Protein AF-A0A436BIY0-F1 (afdb_monomer)

Sequence (171 aa):
IFYAPAASAVIYILMLVVLLIRPGGIFQGIDISHFALHYTPMTERARRVFLSRPTALIALAAALLLPWLVYPVLATDIILWGLFAVGFDLLFAIGGLLSFGQAAYWGMSAYVTGILMVKFGAPMFLSLLAGVALSTIVSLLFGFIVARKKGIYFSMITFAFASIVYFVVNQ

Secondary structure (DSSP, 8-state):
---HHHHHHHHHHHHHHHHHH-TT-S-TT--GGG------PPPHHHHHHHTSHHHHHHHHHHHHHHHHHS-HHHHHHHHHHHHHHHHHHHHHHHH----TTHHHHHHHHHHHHHHHHHHH---HHHHHHHHHHHHHHHHHHHHHHHTTS-THHHHHHHHHHHHHHHHHH--

Structure (mmCIF, N/CA/C/O backbone):
data_AF-A0A436BIY0-F1
#
_entry.id  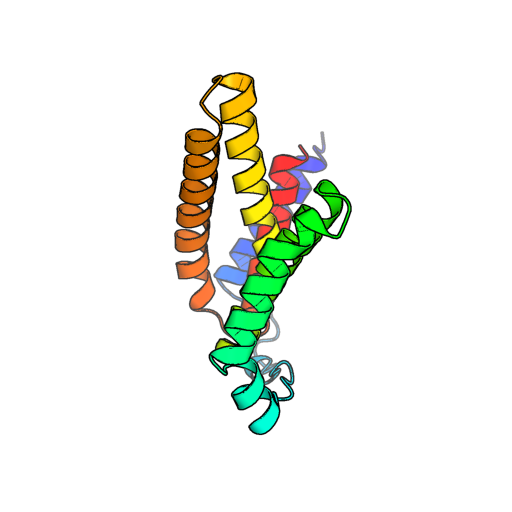 AF-A0A436BIY0-F1
#
loop_
_atom_site.group_PDB
_atom_site.id
_atom_site.type_symbol
_atom_site.label_atom_id
_atom_site.label_alt_id
_atom_site.label_comp_id
_atom_site.label_asym_id
_atom_site.label_entity_id
_atom_site.label_seq_id
_atom_site.pdbx_PDB_ins_code
_atom_site.Cartn_x
_atom_site.Cartn_y
_atom_site.Cartn_z
_atom_site.occupancy
_atom_site.B_iso_or_equiv
_atom_site.auth_seq_id
_atom_site.auth_comp_id
_atom_site.auth_asym_id
_atom_site.auth_atom_id
_atom_site.pdbx_PDB_model_num
ATOM 1 N N . ILE A 1 1 ? 27.604 -15.041 22.690 1.00 49.53 1 ILE A N 1
ATOM 2 C CA . ILE A 1 1 ? 26.359 -14.245 22.822 1.00 49.53 1 ILE A CA 1
ATOM 3 C C . ILE A 1 1 ? 25.965 -13.797 21.416 1.00 49.53 1 ILE A C 1
ATOM 5 O O . ILE A 1 1 ? 26.410 -12.756 20.961 1.00 49.53 1 ILE A O 1
ATOM 9 N N . PHE A 1 2 ? 25.252 -14.651 20.676 1.00 52.62 2 PHE A N 1
ATOM 10 C CA . PHE A 1 2 ? 24.734 -14.334 19.341 1.00 52.62 2 PHE A CA 1
ATOM 11 C C . PHE A 1 2 ? 23.248 -14.021 19.494 1.00 52.62 2 PHE A C 1
ATOM 13 O O . PHE A 1 2 ? 22.441 -14.923 19.705 1.00 52.62 2 PHE A O 1
ATOM 20 N N . TYR A 1 3 ? 22.885 -12.743 19.417 1.00 61.84 3 TYR A N 1
ATOM 21 C CA . TYR A 1 3 ? 21.491 -12.347 19.257 1.00 61.84 3 TYR A CA 1
ATOM 22 C C . TYR A 1 3 ? 21.104 -12.622 17.800 1.00 61.84 3 TYR A C 1
ATOM 24 O O . TYR A 1 3 ? 21.284 -11.770 16.931 1.00 61.84 3 TYR A O 1
ATOM 32 N N . ALA A 1 4 ? 20.613 -13.833 17.525 1.00 66.88 4 ALA A N 1
ATOM 33 C CA . ALA A 1 4 ? 20.139 -14.249 16.200 1.00 66.88 4 ALA A CA 1
ATOM 34 C C . ALA A 1 4 ? 19.168 -13.240 15.535 1.00 66.88 4 ALA A C 1
ATOM 36 O O . ALA A 1 4 ? 19.266 -13.035 14.320 1.00 66.88 4 ALA A O 1
ATOM 37 N N . PRO A 1 5 ? 18.310 -12.523 16.291 1.00 67.31 5 PRO A N 1
ATOM 38 C CA . PRO A 1 5 ? 17.508 -11.451 15.718 1.00 67.31 5 PRO A CA 1
ATOM 39 C C . PRO A 1 5 ? 18.361 -10.253 15.250 1.00 67.31 5 PRO A C 1
ATOM 41 O O . PRO A 1 5 ? 18.257 -9.819 14.109 1.00 67.31 5 PRO A O 1
ATOM 44 N N . ALA A 1 6 ? 19.296 -9.758 16.064 1.00 67.56 6 ALA A N 1
ATOM 45 C CA . ALA A 1 6 ? 20.123 -8.607 15.685 1.00 67.56 6 ALA A CA 1
ATOM 46 C C . ALA A 1 6 ? 20.953 -8.864 14.410 1.00 67.56 6 ALA A C 1
ATOM 48 O O . ALA A 1 6 ? 21.110 -7.971 13.581 1.00 67.56 6 ALA A O 1
ATOM 49 N N . ALA A 1 7 ? 21.432 -10.097 14.213 1.00 74.19 7 ALA A N 1
ATOM 50 C CA . ALA A 1 7 ? 22.180 -10.475 13.014 1.00 74.19 7 ALA A CA 1
ATOM 51 C C . ALA A 1 7 ? 21.330 -10.410 11.730 1.00 74.19 7 ALA A C 1
ATOM 53 O O . ALA A 1 7 ? 21.804 -9.929 10.702 1.00 74.19 7 ALA A O 1
ATOM 54 N N . SER A 1 8 ? 20.069 -10.849 11.782 1.00 73.69 8 SER A N 1
ATOM 55 C CA . SER A 1 8 ? 19.175 -10.832 10.614 1.00 73.69 8 SER A CA 1
ATOM 56 C C . SER A 1 8 ? 18.741 -9.414 10.232 1.00 73.69 8 SER A C 1
ATOM 58 O O . SER A 1 8 ? 18.749 -9.082 9.046 1.00 73.69 8 SER A O 1
ATOM 60 N N . ALA A 1 9 ? 18.491 -8.538 11.212 1.00 74.19 9 ALA A N 1
ATOM 61 C CA . ALA A 1 9 ? 18.250 -7.110 10.972 1.00 74.19 9 ALA A CA 1
ATOM 62 C C . ALA A 1 9 ? 19.410 -6.456 10.208 1.00 74.19 9 ALA A C 1
ATOM 64 O O . ALA A 1 9 ? 19.212 -5.773 9.202 1.00 74.19 9 ALA A O 1
ATOM 65 N N . VAL A 1 10 ? 20.637 -6.708 10.676 1.00 81.31 10 VAL A N 1
ATOM 66 C CA . VAL A 1 10 ? 21.860 -6.155 10.088 1.00 81.31 10 VAL A CA 1
ATOM 67 C C . VAL A 1 10 ? 22.038 -6.636 8.650 1.00 81.31 10 VAL A C 1
ATOM 69 O O . VAL A 1 10 ? 22.390 -5.828 7.796 1.00 81.31 10 VAL A O 1
ATOM 72 N N . ILE A 1 11 ? 21.735 -7.905 8.353 1.00 81.25 11 ILE A N 1
ATOM 73 C CA . ILE A 1 11 ? 21.801 -8.450 6.988 1.00 81.25 11 ILE A CA 1
ATOM 74 C C . ILE A 1 11 ? 20.825 -7.723 6.057 1.00 81.25 11 ILE A C 1
ATOM 76 O O . ILE A 1 11 ? 21.234 -7.293 4.980 1.00 81.25 11 ILE A O 1
ATOM 80 N N . TYR A 1 12 ? 19.563 -7.537 6.456 1.00 80.19 12 TYR A N 1
ATOM 81 C CA . TYR A 1 12 ? 18.580 -6.862 5.601 1.00 80.19 12 TYR A CA 1
ATOM 82 C C . TYR A 1 12 ? 18.881 -5.373 5.415 1.00 80.19 12 TYR A C 1
ATOM 84 O O . TYR A 1 12 ? 18.740 -4.857 4.305 1.00 80.19 12 TYR A O 1
ATOM 92 N N . ILE A 1 13 ? 19.347 -4.692 6.466 1.00 83.62 13 ILE A N 1
ATOM 93 C CA . ILE A 1 13 ? 19.772 -3.289 6.389 1.00 83.62 13 ILE A CA 1
ATOM 94 C C . ILE A 1 13 ? 20.994 -3.157 5.476 1.00 83.62 13 ILE A C 1
ATOM 96 O O . ILE A 1 13 ? 20.982 -2.322 4.572 1.00 83.62 13 ILE A O 1
ATOM 100 N N . LEU A 1 14 ? 22.018 -4.001 5.649 1.00 83.50 14 LEU A N 1
ATOM 101 C CA . LEU A 1 14 ? 23.186 -4.023 4.765 1.00 83.50 14 LEU A CA 1
ATOM 102 C C . LEU A 1 14 ? 22.781 -4.313 3.321 1.00 83.50 14 LEU A C 1
ATOM 104 O O . LEU A 1 14 ? 23.231 -3.613 2.421 1.00 83.50 14 LEU A O 1
ATOM 108 N N . MET A 1 15 ? 21.901 -5.288 3.093 1.00 81.75 15 MET A N 1
ATOM 109 C CA . MET A 1 15 ? 21.387 -5.616 1.764 1.00 81.75 15 MET A CA 1
ATOM 110 C C . MET A 1 15 ? 20.675 -4.418 1.128 1.00 81.75 15 MET A C 1
ATOM 112 O O . MET A 1 15 ? 20.961 -4.079 -0.019 1.00 81.75 15 MET A O 1
ATOM 116 N N . LEU A 1 16 ? 19.792 -3.742 1.869 1.00 82.50 16 LEU A N 1
ATOM 117 C CA . LEU A 1 16 ? 19.086 -2.562 1.374 1.00 82.50 16 LEU A CA 1
ATOM 118 C C . LEU A 1 16 ? 20.063 -1.428 1.046 1.00 82.50 16 LEU A C 1
ATOM 120 O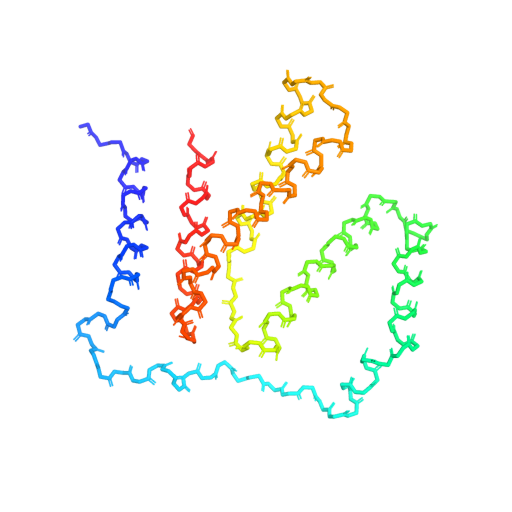 O . LEU A 1 16 ? 19.971 -0.853 -0.035 1.00 82.50 16 LEU A O 1
ATOM 124 N N . VAL A 1 17 ? 21.029 -1.149 1.924 1.00 83.69 17 VAL A N 1
ATOM 125 C CA . VAL A 1 17 ? 22.058 -0.118 1.713 1.00 83.69 17 VAL A CA 1
ATOM 126 C C . VAL A 1 17 ? 22.933 -0.446 0.499 1.00 83.69 17 VAL A C 1
ATOM 128 O O . VAL A 1 17 ? 23.155 0.421 -0.348 1.00 83.69 17 VAL A O 1
ATOM 131 N N . VAL A 1 18 ? 23.380 -1.696 0.361 1.00 80.25 18 VAL A N 1
ATOM 132 C CA . VAL A 1 18 ? 24.186 -2.158 -0.780 1.00 80.25 18 VAL A CA 1
ATOM 133 C C . VAL A 1 18 ? 23.410 -2.011 -2.088 1.00 80.25 18 VAL A C 1
ATOM 135 O O . VAL A 1 18 ? 23.948 -1.452 -3.045 1.00 80.25 18 VAL A O 1
ATOM 138 N N . LEU A 1 19 ? 22.136 -2.416 -2.126 1.00 75.94 19 LEU A N 1
ATOM 139 C CA . LEU A 1 19 ? 21.281 -2.246 -3.307 1.00 75.94 19 LEU A CA 1
ATOM 140 C C . LEU A 1 19 ? 21.033 -0.766 -3.646 1.00 75.94 19 LEU A C 1
ATOM 142 O O . LEU A 1 19 ? 20.905 -0.408 -4.820 1.00 75.94 19 LEU A O 1
ATOM 146 N N . LEU A 1 20 ? 21.002 0.111 -2.638 1.00 76.25 20 LEU A N 1
ATOM 147 C CA . LEU A 1 20 ? 20.803 1.548 -2.827 1.00 76.25 20 LEU A CA 1
ATOM 148 C C . LEU A 1 20 ? 22.051 2.222 -3.425 1.00 76.25 20 LEU A C 1
ATOM 150 O O . LEU A 1 20 ? 21.917 3.043 -4.344 1.00 76.25 20 LEU A O 1
ATOM 154 N N . ILE A 1 21 ? 23.242 1.827 -2.953 1.00 79.44 21 ILE A N 1
ATOM 155 C CA . ILE A 1 21 ? 24.547 2.392 -3.338 1.00 79.44 21 ILE A CA 1
ATOM 156 C C . ILE A 1 21 ? 25.078 1.793 -4.652 1.00 79.44 21 ILE A C 1
ATOM 158 O O . ILE A 1 21 ? 25.488 2.544 -5.538 1.00 79.44 21 ILE A O 1
ATOM 162 N N . ARG A 1 22 ? 25.076 0.461 -4.813 1.00 74.56 22 ARG A N 1
ATOM 163 C CA . ARG A 1 22 ? 25.610 -0.240 -5.998 1.00 74.56 22 ARG A CA 1
ATOM 164 C C . ARG A 1 22 ? 24.755 -1.463 -6.369 1.00 74.56 22 ARG A C 1
ATOM 166 O O . ARG A 1 22 ? 25.094 -2.584 -5.994 1.00 74.56 22 ARG A O 1
ATOM 173 N N . PRO A 1 23 ? 23.697 -1.276 -7.177 1.00 63.75 23 PRO A N 1
ATOM 174 C CA . PRO A 1 23 ? 22.788 -2.361 -7.546 1.00 63.75 23 PRO A CA 1
ATOM 175 C C . PRO A 1 23 ? 23.433 -3.474 -8.399 1.00 63.75 23 PRO A C 1
ATOM 177 O O . PRO A 1 23 ? 22.941 -4.593 -8.388 1.00 63.75 23 PRO A O 1
ATOM 180 N N . GLY A 1 24 ? 24.531 -3.200 -9.118 1.00 63.66 24 GLY A N 1
ATOM 181 C CA . GLY A 1 24 ? 25.092 -4.119 -10.123 1.00 63.66 24 GLY A CA 1
ATOM 182 C C . GLY A 1 24 ? 26.010 -5.248 -9.623 1.00 63.66 24 GLY A C 1
ATOM 183 O O . GLY A 1 24 ? 26.382 -6.106 -10.418 1.00 63.66 24 GLY A O 1
ATOM 184 N N . GLY A 1 25 ? 26.405 -5.276 -8.343 1.00 61.88 25 GLY A N 1
ATOM 185 C CA . GLY A 1 25 ? 27.357 -6.282 -7.834 1.00 61.88 25 GLY A CA 1
ATOM 186 C C . GLY A 1 25 ? 28.686 -6.357 -8.621 1.00 61.88 25 GLY A C 1
ATOM 187 O O . GLY A 1 25 ? 29.057 -5.426 -9.334 1.00 61.88 25 GLY A O 1
ATOM 188 N N . ILE A 1 26 ? 29.423 -7.469 -8.483 1.00 63.53 26 ILE A N 1
ATOM 189 C CA . ILE A 1 26 ? 30.679 -7.759 -9.222 1.00 63.53 26 ILE A CA 1
ATOM 190 C C . ILE A 1 26 ? 30.429 -7.976 -10.730 1.00 63.53 26 ILE A C 1
ATOM 192 O O . ILE A 1 26 ? 31.336 -7.831 -11.545 1.00 63.53 26 ILE A O 1
ATOM 196 N N . PHE A 1 27 ? 29.188 -8.268 -11.121 1.00 61.19 27 PHE A N 1
ATOM 197 C CA . PHE A 1 27 ? 28.798 -8.641 -12.481 1.00 61.19 27 PHE A CA 1
ATOM 198 C C . PHE A 1 27 ? 28.210 -7.454 -13.255 1.00 61.19 27 PHE A C 1
ATOM 200 O O . PHE A 1 27 ? 27.086 -7.510 -13.749 1.00 61.19 27 PHE A O 1
ATOM 207 N N . GLN A 1 28 ? 28.996 -6.383 -13.395 1.00 58.94 28 GLN A N 1
ATOM 208 C CA . GLN A 1 28 ? 28.620 -5.108 -14.037 1.00 58.94 28 GLN A CA 1
ATOM 209 C C . GLN A 1 28 ? 28.239 -5.194 -15.538 1.00 58.94 28 GLN A C 1
ATOM 211 O O . GLN A 1 28 ? 28.070 -4.159 -16.174 1.00 58.94 28 GLN A O 1
ATOM 216 N N . GLY A 1 29 ? 28.110 -6.394 -16.115 1.00 57.38 29 GLY A N 1
ATOM 217 C CA . GLY A 1 29 ? 27.896 -6.621 -17.550 1.00 57.38 29 GLY A CA 1
ATOM 218 C C . GLY A 1 29 ? 26.576 -7.295 -17.938 1.00 57.38 29 GLY A C 1
ATOM 219 O O . GLY A 1 29 ? 26.347 -7.498 -19.126 1.00 57.38 29 GLY A O 1
ATOM 220 N N . ILE A 1 30 ? 25.710 -7.663 -16.985 1.00 63.50 30 ILE A N 1
ATOM 221 C CA . ILE A 1 30 ? 24.385 -8.211 -17.315 1.00 63.50 30 ILE A CA 1
ATOM 222 C C . ILE A 1 30 ? 23.406 -7.047 -17.412 1.00 63.50 30 ILE A C 1
ATOM 224 O O . ILE A 1 30 ? 23.040 -6.440 -16.404 1.00 63.50 30 ILE A O 1
ATOM 228 N N . ASP A 1 31 ? 22.971 -6.740 -18.631 1.00 59.03 31 ASP A N 1
ATOM 229 C CA . ASP A 1 31 ? 22.001 -5.681 -18.889 1.00 59.03 31 ASP A CA 1
ATOM 230 C C . ASP A 1 31 ? 20.574 -6.144 -18.537 1.00 59.03 31 ASP A C 1
ATOM 232 O O . ASP A 1 31 ? 19.715 -6.396 -19.379 1.00 59.03 31 ASP A O 1
ATOM 236 N N . ILE A 1 32 ? 20.314 -6.293 -17.235 1.00 59.38 32 ILE A N 1
ATOM 237 C CA . ILE A 1 32 ? 18.996 -6.650 -16.678 1.00 59.38 32 ILE A CA 1
ATOM 238 C C . ILE A 1 32 ? 17.977 -5.507 -16.803 1.00 59.38 32 ILE A C 1
ATOM 240 O O . ILE A 1 32 ? 16.809 -5.678 -16.455 1.00 59.38 32 ILE A O 1
ATOM 244 N N . SER A 1 33 ? 18.391 -4.345 -17.324 1.00 56.91 33 SER A N 1
ATOM 245 C CA . SER A 1 33 ? 17.482 -3.246 -17.662 1.00 56.91 33 SER A CA 1
ATOM 246 C C . SER A 1 33 ? 16.506 -3.625 -18.788 1.00 56.91 33 SER A C 1
ATOM 248 O O . SER A 1 33 ? 15.393 -3.099 -18.831 1.00 56.91 33 SER A O 1
ATOM 250 N N . HIS A 1 34 ? 16.886 -4.601 -19.625 1.00 53.50 34 HIS A N 1
ATOM 251 C CA . HIS A 1 34 ? 16.068 -5.190 -20.689 1.00 53.50 34 HIS A CA 1
ATOM 252 C C . HIS A 1 34 ? 15.202 -6.374 -20.247 1.00 53.50 34 HIS A C 1
ATOM 254 O O . HIS A 1 34 ? 14.443 -6.900 -21.063 1.00 53.50 34 HIS A O 1
ATOM 260 N N . PHE A 1 35 ? 15.239 -6.770 -18.969 1.00 57.62 35 PHE A N 1
ATOM 261 C CA . PHE A 1 35 ? 14.251 -7.689 -18.400 1.00 57.62 35 PHE A CA 1
ATOM 262 C C . PHE A 1 35 ? 12.934 -6.924 -18.197 1.00 57.62 35 PHE A C 1
ATOM 264 O O . PHE A 1 35 ? 12.476 -6.674 -17.081 1.00 57.62 35 PHE A O 1
ATOM 271 N N . ALA A 1 36 ? 12.351 -6.470 -19.306 1.00 54.47 36 ALA A N 1
ATOM 272 C CA . ALA A 1 36 ? 10.993 -5.984 -19.334 1.00 54.47 36 ALA A CA 1
ATOM 273 C C . ALA A 1 36 ? 10.139 -7.155 -18.860 1.00 54.47 36 ALA A C 1
ATOM 275 O O . ALA A 1 36 ? 10.013 -8.154 -19.568 1.00 54.47 36 ALA A O 1
ATOM 276 N N . LEU A 1 37 ? 9.607 -7.060 -17.638 1.00 61.09 37 LEU A N 1
ATOM 277 C CA . LEU A 1 37 ? 8.506 -7.910 -17.212 1.00 61.09 37 LEU A CA 1
ATOM 278 C C . LEU A 1 37 ? 7.489 -7.812 -18.338 1.00 61.09 37 LEU A C 1
ATOM 280 O O . LEU A 1 37 ? 6.990 -6.717 -18.597 1.00 61.09 37 LEU A O 1
ATOM 284 N N . HIS A 1 38 ? 7.338 -8.899 -19.098 1.00 58.66 38 HIS A N 1
ATOM 285 C CA . HIS A 1 38 ? 6.625 -8.885 -20.362 1.00 58.66 38 HIS A CA 1
ATOM 286 C C . HIS A 1 38 ? 5.155 -8.638 -20.049 1.00 58.66 38 HIS A C 1
ATOM 288 O O . HIS A 1 38 ? 4.374 -9.551 -19.807 1.00 58.66 38 HIS A O 1
ATOM 294 N N . TYR A 1 39 ? 4.810 -7.361 -19.959 1.00 60.94 39 TYR A N 1
ATOM 295 C CA . TYR A 1 39 ? 3.456 -6.894 -19.831 1.00 60.94 39 TYR A CA 1
ATOM 296 C C . TYR A 1 39 ? 2.822 -7.172 -21.180 1.00 60.94 39 TYR A C 1
ATOM 298 O O . TYR A 1 39 ? 3.137 -6.506 -22.165 1.00 60.94 39 TYR A O 1
ATOM 306 N N . THR A 1 40 ? 1.977 -8.195 -21.248 1.00 61.28 40 THR A N 1
ATOM 307 C CA . THR A 1 40 ? 1.054 -8.338 -22.366 1.00 61.28 40 THR A CA 1
ATOM 308 C C . THR A 1 40 ? 0.058 -7.195 -22.241 1.00 61.28 40 THR A C 1
ATOM 310 O O . THR A 1 40 ? -0.763 -7.222 -21.316 1.00 61.28 40 THR A O 1
ATOM 313 N N . PRO A 1 41 ? 0.133 -6.166 -23.102 1.00 60.97 41 PRO A N 1
ATOM 314 C CA . PRO A 1 41 ? -0.754 -5.037 -22.964 1.00 60.97 41 PRO A CA 1
ATOM 315 C C . PRO A 1 41 ? -2.191 -5.497 -23.113 1.00 60.97 41 PRO A C 1
ATOM 317 O O . PRO A 1 41 ? -2.512 -6.285 -24.007 1.00 60.97 41 PRO A O 1
ATOM 320 N N . MET A 1 42 ? -3.063 -4.993 -22.233 1.00 64.62 42 MET A N 1
ATOM 321 C CA . MET A 1 42 ? -4.497 -5.147 -22.433 1.00 64.62 42 MET A CA 1
ATOM 322 C C . MET A 1 42 ? -4.808 -4.678 -23.849 1.00 64.62 42 MET A C 1
ATOM 324 O O . MET A 1 42 ? -4.460 -3.556 -24.231 1.00 64.62 42 MET A O 1
ATOM 328 N N . THR A 1 43 ? -5.438 -5.549 -24.636 1.00 73.81 43 THR A N 1
ATOM 329 C CA . THR A 1 43 ? -5.826 -5.221 -26.006 1.00 73.81 43 THR A CA 1
ATOM 330 C C . THR A 1 43 ? -6.598 -3.908 -25.988 1.00 73.81 43 THR A C 1
ATOM 332 O O . THR A 1 43 ? -7.373 -3.637 -25.071 1.00 73.81 43 THR A O 1
ATOM 335 N N . GLU A 1 44 ? -6.413 -3.075 -27.005 1.00 71.56 44 GLU A N 1
ATOM 336 C CA . GLU A 1 44 ? -6.938 -1.704 -27.019 1.00 71.56 44 GLU A CA 1
ATOM 337 C C . GLU A 1 44 ? -8.471 -1.631 -26.824 1.00 71.56 44 GLU A C 1
ATOM 339 O O . GLU A 1 44 ? -9.009 -0.644 -26.317 1.00 71.56 44 GLU A O 1
ATOM 344 N N . ARG A 1 45 ? -9.176 -2.718 -27.170 1.00 68.44 45 ARG A N 1
ATOM 345 C CA . ARG A 1 45 ? -10.598 -2.942 -26.869 1.00 68.44 45 ARG A CA 1
ATOM 346 C C . ARG A 1 45 ? -10.856 -3.197 -25.383 1.00 68.44 45 ARG A C 1
ATOM 348 O O . ARG A 1 45 ? -11.700 -2.522 -24.807 1.00 68.44 45 ARG A O 1
ATOM 355 N N . ALA A 1 46 ? -10.122 -4.120 -24.761 1.00 68.00 46 ALA A N 1
ATOM 356 C CA . ALA A 1 46 ? -10.225 -4.404 -23.330 1.00 68.00 46 ALA A CA 1
ATOM 357 C C . ALA A 1 46 ? -9.909 -3.154 -22.501 1.00 68.00 46 ALA A C 1
ATOM 359 O O . ALA A 1 46 ? -10.664 -2.816 -21.599 1.00 68.00 46 ALA A O 1
ATOM 360 N N . ARG A 1 47 ? -8.878 -2.394 -22.888 1.00 71.38 47 ARG A N 1
ATOM 361 C CA . ARG A 1 47 ? -8.527 -1.119 -22.254 1.00 71.38 47 ARG A CA 1
ATOM 362 C C . ARG A 1 47 ? -9.648 -0.080 -22.365 1.00 71.38 47 ARG A C 1
ATOM 364 O O . ARG A 1 47 ? -9.968 0.563 -21.372 1.00 71.38 47 ARG A O 1
ATOM 371 N N . ARG A 1 48 ? -10.265 0.084 -23.542 1.00 69.44 48 ARG A N 1
ATOM 372 C CA . ARG A 1 48 ? -11.385 1.026 -23.740 1.00 69.44 48 ARG A CA 1
ATOM 373 C C . ARG A 1 48 ? -12.633 0.636 -22.965 1.00 69.44 48 ARG A C 1
ATOM 375 O O . ARG A 1 48 ? -13.293 1.522 -22.436 1.00 69.44 48 ARG A O 1
ATOM 382 N N . VAL A 1 49 ? -12.944 -0.656 -22.899 1.00 69.75 49 VAL A N 1
ATOM 383 C CA . VAL A 1 49 ? -14.069 -1.159 -22.108 1.00 69.75 49 VAL A CA 1
ATOM 384 C C . VAL A 1 49 ? -13.77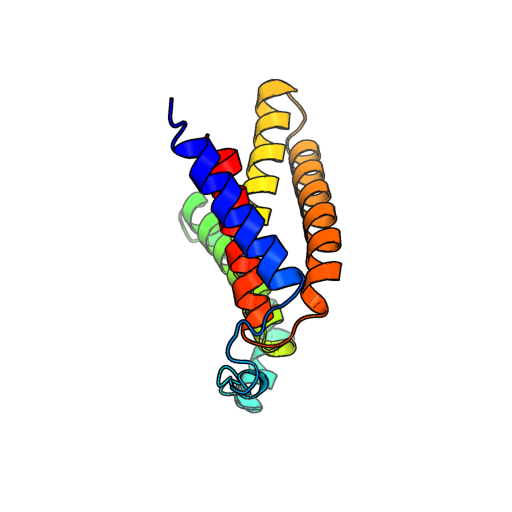2 -0.981 -20.626 1.00 69.75 49 VAL A C 1
ATOM 386 O O . VAL A 1 49 ? -14.590 -0.394 -19.944 1.00 69.75 49 VAL A O 1
ATOM 389 N N . PHE A 1 50 ? -12.596 -1.375 -20.138 1.00 70.06 50 PHE A N 1
ATOM 390 C CA . PHE A 1 50 ? -12.235 -1.278 -18.721 1.00 70.06 50 PHE A CA 1
ATOM 391 C C . PHE A 1 50 ? -12.177 0.174 -18.221 1.00 70.06 50 PHE A C 1
ATOM 393 O O . PHE A 1 50 ? -12.714 0.479 -17.160 1.00 70.06 50 PHE A O 1
ATOM 400 N N . LEU A 1 51 ? -11.612 1.086 -19.023 1.00 71.06 51 LEU A N 1
ATOM 401 C CA . LEU A 1 51 ? -11.550 2.528 -18.739 1.00 71.06 51 LEU A CA 1
ATOM 402 C C . LEU A 1 51 ? -12.848 3.278 -19.074 1.00 71.06 51 LEU A C 1
ATOM 404 O O . LEU A 1 51 ? -12.902 4.503 -18.942 1.00 71.06 51 LEU A O 1
ATOM 408 N N . SER A 1 52 ? -13.886 2.590 -19.553 1.00 82.69 52 SER A N 1
ATOM 409 C CA . SER A 1 52 ? -15.141 3.253 -19.875 1.00 82.69 52 SER A CA 1
ATOM 410 C C . SER A 1 52 ? -15.819 3.743 -18.589 1.00 82.69 52 SER A C 1
ATOM 412 O O . SER A 1 52 ? -15.854 3.065 -17.564 1.00 82.69 52 SER A O 1
ATOM 414 N N . ARG A 1 53 ? -16.402 4.946 -18.631 1.00 79.88 53 ARG A N 1
ATOM 415 C CA . ARG A 1 53 ? -17.245 5.448 -17.534 1.00 79.88 53 ARG A CA 1
ATOM 416 C C . ARG A 1 53 ? -18.304 4.433 -17.065 1.00 79.88 53 ARG A C 1
ATOM 418 O O . ARG A 1 53 ? -18.452 4.303 -15.853 1.00 79.88 53 ARG A O 1
ATOM 425 N N . PRO A 1 54 ? -19.012 3.692 -17.944 1.00 83.31 54 PRO A N 1
ATOM 426 C CA . PRO A 1 54 ? -20.003 2.726 -17.480 1.00 83.31 54 PRO A CA 1
ATOM 427 C C . PRO A 1 54 ? -19.397 1.541 -16.722 1.00 83.31 54 PRO A C 1
ATOM 429 O O . PRO A 1 54 ? -19.962 1.158 -15.705 1.00 83.31 54 PRO A O 1
ATOM 432 N N . THR A 1 55 ? -18.251 0.982 -17.124 1.00 82.38 55 THR A N 1
ATOM 433 C CA . THR A 1 55 ? -17.633 -0.122 -16.360 1.00 82.38 55 THR A CA 1
ATOM 434 C C . THR A 1 55 ? -17.150 0.325 -14.988 1.00 82.38 55 THR A C 1
ATOM 436 O O . THR A 1 55 ? -17.341 -0.406 -14.021 1.00 82.38 55 THR A O 1
ATOM 439 N N . ALA A 1 56 ? -16.593 1.533 -14.878 1.00 82.81 56 ALA A N 1
ATOM 440 C CA . ALA A 1 56 ? -16.202 2.103 -13.591 1.00 82.81 56 ALA A CA 1
ATOM 441 C C . ALA A 1 56 ? -17.415 2.309 -12.665 1.00 82.81 56 ALA A C 1
ATOM 443 O O . ALA A 1 56 ? -17.353 1.985 -11.481 1.00 82.81 56 ALA A O 1
ATOM 444 N N . LEU A 1 57 ? -18.538 2.793 -13.209 1.00 84.44 57 LEU A N 1
ATOM 445 C CA . LEU A 1 57 ? -19.786 2.957 -12.457 1.00 84.44 57 LEU A CA 1
ATOM 446 C C . LEU A 1 57 ? -20.391 1.614 -12.036 1.00 84.44 57 LEU A C 1
ATOM 448 O O . LEU A 1 57 ? -20.855 1.493 -10.907 1.00 84.44 57 LEU A O 1
ATOM 452 N N . ILE A 1 58 ? -20.353 0.602 -12.907 1.00 85.94 58 ILE A N 1
ATOM 453 C CA . ILE A 1 58 ? -20.815 -0.756 -12.587 1.00 85.94 58 ILE A CA 1
ATOM 454 C C . ILE A 1 58 ? -19.942 -1.370 -11.488 1.00 85.94 58 ILE A C 1
ATOM 456 O O . ILE A 1 58 ? -20.479 -1.935 -10.540 1.00 85.94 58 ILE A O 1
ATOM 460 N N . ALA A 1 59 ? -18.617 -1.223 -11.569 1.00 83.25 59 ALA A N 1
ATOM 461 C CA . ALA A 1 59 ? -17.698 -1.705 -10.540 1.00 83.25 59 ALA A CA 1
ATOM 462 C C . ALA A 1 59 ? -17.930 -1.004 -9.190 1.00 83.25 59 ALA A C 1
ATOM 464 O O . ALA A 1 59 ? -17.955 -1.664 -8.153 1.00 83.25 59 ALA A O 1
ATOM 465 N N . LEU A 1 60 ? -18.164 0.312 -9.201 1.00 84.88 60 LEU A N 1
ATOM 466 C CA . LEU A 1 60 ? -18.485 1.083 -7.999 1.00 84.88 60 LEU A CA 1
ATOM 467 C C . LEU A 1 60 ? -19.838 0.677 -7.396 1.00 84.88 60 LEU A C 1
ATOM 469 O O . LEU A 1 60 ? -19.939 0.485 -6.186 1.00 84.88 60 LEU A O 1
ATOM 473 N N . ALA A 1 61 ? -20.868 0.519 -8.231 1.00 84.44 61 ALA A N 1
ATOM 474 C CA . ALA A 1 61 ? -22.185 0.065 -7.795 1.00 84.44 61 ALA A CA 1
ATOM 475 C C . ALA A 1 61 ? -22.114 -1.352 -7.211 1.00 84.44 61 ALA A C 1
ATOM 477 O O . ALA A 1 61 ? -22.661 -1.599 -6.141 1.00 84.44 61 ALA A O 1
ATOM 478 N N . ALA A 1 62 ? -21.384 -2.261 -7.862 1.00 83.44 62 ALA A N 1
ATOM 479 C CA . ALA A 1 62 ? -21.147 -3.602 -7.347 1.00 83.44 62 ALA A CA 1
ATOM 480 C C . ALA A 1 62 ? -20.437 -3.556 -5.987 1.00 83.44 62 ALA A C 1
ATOM 482 O O . ALA A 1 62 ? -20.906 -4.200 -5.056 1.00 83.44 62 ALA A O 1
ATOM 483 N N . ALA A 1 63 ? -19.376 -2.754 -5.840 1.00 82.88 63 ALA A N 1
ATOM 484 C CA . ALA A 1 63 ? -18.655 -2.603 -4.575 1.00 82.88 63 ALA A CA 1
ATOM 485 C C . ALA A 1 63 ? -19.545 -2.065 -3.440 1.00 82.88 63 ALA A C 1
ATOM 487 O O . ALA A 1 63 ? -19.410 -2.506 -2.304 1.00 82.88 63 ALA A O 1
ATOM 488 N N . LEU A 1 64 ? -20.480 -1.155 -3.733 1.00 83.94 64 LEU A N 1
ATOM 489 C CA . LEU A 1 64 ? -21.389 -0.600 -2.725 1.00 83.94 64 LEU A CA 1
ATOM 490 C C . LEU A 1 64 ? -22.528 -1.563 -2.349 1.00 83.94 64 LEU A C 1
ATOM 492 O O . LEU A 1 64 ? -22.972 -1.567 -1.205 1.00 83.94 64 LEU A O 1
ATOM 496 N N . LEU A 1 65 ? -22.995 -2.375 -3.302 1.00 84.31 65 LEU A N 1
ATOM 497 C CA . LEU A 1 65 ? -24.098 -3.324 -3.110 1.00 84.31 65 LEU A CA 1
ATOM 498 C C . LEU A 1 65 ? -23.638 -4.679 -2.545 1.00 84.31 65 LEU A C 1
ATOM 500 O O . LEU A 1 65 ? -24.430 -5.394 -1.930 1.00 84.31 65 LEU A O 1
ATOM 504 N N . LEU A 1 66 ? -22.363 -5.032 -2.729 1.00 79.75 66 LEU A N 1
ATOM 505 C CA . LEU A 1 66 ? -21.752 -6.291 -2.285 1.00 79.75 66 LEU A CA 1
ATOM 506 C C . LEU A 1 66 ? -21.978 -6.607 -0.790 1.00 79.75 66 LEU A C 1
ATOM 508 O O . LEU A 1 66 ? -22.357 -7.742 -0.494 1.00 79.75 66 LEU A O 1
ATOM 512 N N . PRO A 1 67 ? -21.825 -5.648 0.150 1.00 79.19 67 PRO A N 1
ATOM 513 C CA . PRO A 1 67 ? -22.057 -5.877 1.581 1.00 79.19 67 PRO A CA 1
ATOM 514 C C . PRO A 1 67 ? -23.505 -6.184 1.963 1.00 79.19 67 PRO A C 1
ATOM 516 O O . PRO A 1 67 ? -23.745 -6.694 3.054 1.00 79.19 67 PRO A O 1
ATOM 519 N N . TRP A 1 68 ? -24.468 -5.868 1.094 1.00 80.62 68 TRP A N 1
ATOM 520 C CA . TRP A 1 68 ? -25.881 -6.187 1.312 1.00 80.62 68 TRP A CA 1
ATOM 521 C C . TRP A 1 68 ? -26.292 -7.526 0.698 1.00 80.62 68 TRP A C 1
ATOM 523 O O . TRP A 1 68 ? -27.318 -8.080 1.083 1.00 80.62 68 TRP A O 1
ATOM 533 N N . LEU A 1 69 ? -25.498 -8.055 -0.237 1.00 79.00 69 LEU A N 1
ATOM 534 C CA . LEU A 1 69 ? -25.776 -9.314 -0.930 1.00 79.00 69 LEU A CA 1
ATOM 535 C C . LEU A 1 69 ? -25.026 -10.508 -0.317 1.00 79.00 69 LEU A C 1
ATOM 537 O O . LEU A 1 69 ? -25.474 -11.647 -0.425 1.00 79.00 69 LEU A O 1
ATOM 541 N N . VAL A 1 70 ? -23.880 -10.246 0.316 1.00 82.38 70 VAL A N 1
ATOM 542 C CA . VAL A 1 70 ? -22.970 -11.239 0.906 1.00 82.38 70 VAL A CA 1
ATOM 543 C C . VAL A 1 70 ? -22.747 -10.909 2.384 1.00 82.38 70 VAL A C 1
ATOM 545 O O . VAL A 1 70 ? -22.975 -9.783 2.814 1.00 82.38 70 VAL A O 1
ATOM 548 N N . TYR A 1 71 ? -22.280 -11.882 3.174 1.00 86.38 71 TYR A N 1
ATOM 549 C CA . TYR A 1 71 ? -21.885 -11.673 4.569 1.00 86.38 71 TYR A CA 1
ATOM 550 C C . TYR A 1 71 ? -20.994 -10.412 4.710 1.00 86.38 71 TYR A C 1
ATOM 552 O O . TYR A 1 71 ? -19.935 -10.366 4.075 1.00 86.38 71 TYR A O 1
ATOM 560 N N . PRO A 1 72 ? -21.376 -9.399 5.519 1.00 84.38 72 PRO A N 1
ATOM 561 C CA . PRO A 1 72 ? -20.769 -8.061 5.471 1.00 84.38 72 PRO A CA 1
ATOM 562 C C . PRO A 1 72 ? -19.255 -8.032 5.703 1.00 84.38 72 PRO A C 1
ATOM 564 O O . PRO A 1 72 ? -18.544 -7.234 5.092 1.00 84.38 72 PRO A O 1
ATOM 567 N N . VAL A 1 73 ? -18.751 -8.923 6.561 1.00 87.25 73 VAL A N 1
ATOM 568 C CA . VAL A 1 73 ? -17.311 -9.041 6.844 1.00 87.25 73 VAL A CA 1
ATOM 569 C C . VAL A 1 73 ? -16.564 -9.511 5.596 1.00 87.25 73 VAL A C 1
ATOM 571 O O . VAL A 1 73 ? -15.616 -8.865 5.164 1.00 87.25 73 VAL A O 1
ATOM 574 N N . LEU A 1 74 ? -17.063 -10.571 4.954 1.00 88.38 74 LEU A N 1
ATOM 575 C CA . LEU A 1 74 ? -16.466 -11.120 3.739 1.00 88.38 74 LEU A CA 1
ATOM 576 C C . LEU A 1 74 ? -16.524 -10.110 2.588 1.00 88.38 74 LEU A C 1
ATOM 578 O O . LEU A 1 74 ? -15.552 -9.945 1.857 1.00 88.38 74 LEU A O 1
ATOM 582 N N . ALA A 1 75 ? -17.649 -9.409 2.438 1.00 88.81 75 ALA A N 1
ATOM 583 C CA . ALA A 1 75 ? -17.791 -8.373 1.423 1.00 88.81 75 ALA A CA 1
ATOM 584 C C . ALA A 1 75 ? -16.782 -7.231 1.621 1.00 88.81 75 ALA A C 1
ATOM 586 O O . ALA A 1 75 ? -16.176 -6.776 0.652 1.00 88.81 75 ALA A O 1
ATOM 587 N N . THR A 1 76 ? -16.565 -6.802 2.868 1.00 88.19 76 THR A N 1
ATOM 588 C CA . THR A 1 76 ? -15.582 -5.760 3.198 1.00 88.19 76 THR A CA 1
ATOM 589 C C . THR A 1 76 ? -14.164 -6.211 2.850 1.00 88.19 76 THR A C 1
ATOM 591 O O . THR A 1 76 ? -13.436 -5.459 2.203 1.00 88.19 76 THR A O 1
ATOM 594 N N . ASP A 1 77 ? -13.791 -7.451 3.178 1.00 89.31 77 ASP A N 1
ATOM 595 C CA . ASP A 1 77 ? -12.478 -8.005 2.826 1.00 89.31 77 ASP A CA 1
ATOM 596 C C . ASP A 1 77 ? -12.272 -8.069 1.307 1.00 89.31 77 ASP A C 1
ATOM 598 O O . ASP A 1 77 ? -11.224 -7.658 0.808 1.00 89.31 77 ASP A O 1
ATOM 602 N N . ILE A 1 78 ? -13.283 -8.514 0.550 1.00 90.19 78 ILE A N 1
ATOM 603 C CA . ILE A 1 78 ? -13.233 -8.549 -0.921 1.00 90.19 78 ILE A CA 1
ATOM 604 C C . ILE A 1 78 ? -12.982 -7.147 -1.488 1.00 90.19 78 ILE A C 1
ATOM 606 O O . ILE A 1 78 ? -12.146 -6.983 -2.378 1.00 90.19 78 ILE A O 1
ATOM 610 N N . ILE A 1 79 ? -13.679 -6.133 -0.971 1.00 89.44 79 ILE A N 1
ATOM 611 C CA . ILE A 1 79 ? -13.526 -4.745 -1.426 1.00 89.44 79 ILE A CA 1
ATOM 612 C C . ILE A 1 79 ? -12.128 -4.215 -1.086 1.00 89.44 79 ILE A C 1
ATOM 614 O O . ILE A 1 79 ? -11.495 -3.588 -1.937 1.00 89.44 79 ILE A O 1
ATOM 618 N N . LEU A 1 80 ? -11.622 -4.486 0.121 1.00 90.06 80 LEU A N 1
ATOM 619 C CA . LEU A 1 80 ? -10.291 -4.052 0.555 1.00 90.06 80 LEU A CA 1
ATOM 620 C C . LEU A 1 80 ? -9.180 -4.690 -0.290 1.00 90.06 80 LEU A C 1
ATOM 622 O O . LEU A 1 80 ? -8.318 -3.973 -0.807 1.00 90.06 80 LEU A O 1
ATOM 626 N N . TRP A 1 81 ? -9.221 -6.010 -0.490 1.00 91.12 81 TRP A N 1
ATOM 627 C CA . TRP A 1 81 ? -8.255 -6.717 -1.336 1.00 91.12 81 TRP A CA 1
ATOM 628 C C . TRP A 1 81 ? -8.379 -6.325 -2.810 1.00 91.12 81 TRP A C 1
ATOM 630 O O . TRP A 1 81 ? -7.364 -6.190 -3.493 1.00 91.12 81 TRP A O 1
ATOM 640 N N . GLY A 1 82 ? -9.597 -6.079 -3.299 1.00 90.88 82 GLY A N 1
ATOM 641 C CA . GLY A 1 82 ? -9.838 -5.583 -4.653 1.00 90.88 82 GLY A CA 1
ATOM 642 C C . GLY A 1 82 ? -9.249 -4.190 -4.876 1.00 90.88 82 GLY A C 1
ATOM 643 O O . GLY A 1 82 ? -8.549 -3.966 -5.862 1.00 90.88 82 GLY A O 1
ATOM 644 N N . LEU A 1 83 ? -9.456 -3.264 -3.936 1.00 89.25 83 LEU A N 1
ATOM 645 C CA . LEU A 1 83 ? -8.872 -1.922 -3.997 1.00 89.25 83 LEU A CA 1
ATOM 646 C C . LEU A 1 83 ? -7.338 -1.974 -3.949 1.00 89.25 83 LEU A C 1
ATOM 648 O O . LEU A 1 83 ? -6.671 -1.265 -4.706 1.00 89.25 83 LEU A O 1
ATOM 652 N N . PHE A 1 84 ? -6.782 -2.848 -3.107 1.00 89.69 84 PHE A N 1
ATOM 653 C CA . PHE A 1 84 ? -5.344 -3.102 -3.050 1.00 89.69 84 PHE A CA 1
ATOM 654 C C . PHE A 1 84 ? -4.803 -3.626 -4.389 1.00 89.69 84 PHE A C 1
ATOM 656 O O . PHE A 1 84 ? -3.798 -3.113 -4.888 1.00 89.69 84 PHE A O 1
ATOM 663 N N . ALA A 1 85 ? -5.495 -4.587 -5.010 1.00 89.50 85 ALA A N 1
ATOM 664 C CA . ALA A 1 85 ? -5.129 -5.134 -6.315 1.00 89.50 85 ALA A CA 1
ATOM 665 C C . ALA A 1 85 ? -5.160 -4.068 -7.420 1.00 89.50 85 ALA A C 1
ATOM 667 O O . ALA A 1 85 ? -4.229 -4.000 -8.216 1.00 89.50 85 ALA A O 1
ATOM 668 N N . VAL A 1 86 ? -6.170 -3.191 -7.438 1.00 86.88 86 VAL A N 1
ATOM 669 C CA . VAL A 1 86 ? -6.249 -2.074 -8.398 1.00 86.88 86 VAL A CA 1
ATOM 670 C C . VAL A 1 86 ? -5.098 -1.084 -8.197 1.00 86.88 86 VAL A C 1
ATOM 672 O O . VAL A 1 86 ? -4.481 -0.657 -9.170 1.00 86.88 86 VAL A O 1
ATOM 675 N N . GLY A 1 87 ? -4.768 -0.730 -6.951 1.00 86.50 87 GLY A N 1
ATOM 676 C CA . GLY A 1 87 ? -3.635 0.155 -6.658 1.00 86.50 87 GLY A CA 1
ATOM 677 C C . GLY A 1 87 ? -2.292 -0.437 -7.097 1.00 86.50 87 GLY A C 1
ATOM 678 O O . GLY A 1 87 ? -1.449 0.264 -7.660 1.00 86.50 87 GLY A O 1
ATOM 679 N N . PHE A 1 88 ? -2.111 -1.740 -6.886 1.00 86.75 88 PHE A N 1
ATOM 680 C CA . PHE A 1 88 ? -0.938 -2.476 -7.347 1.00 86.75 88 PHE A CA 1
ATOM 681 C C . PHE A 1 88 ? -0.868 -2.557 -8.879 1.00 86.75 88 PHE A C 1
ATOM 683 O O . PHE A 1 88 ? 0.180 -2.267 -9.458 1.00 86.75 88 PHE A O 1
ATOM 690 N N . ASP A 1 89 ? -1.983 -2.889 -9.534 1.00 85.25 89 ASP A N 1
ATOM 691 C CA . ASP A 1 89 ? -2.075 -2.984 -10.991 1.00 85.25 89 ASP A CA 1
ATOM 692 C C . ASP A 1 89 ? -1.838 -1.629 -11.663 1.00 85.25 89 ASP A C 1
ATOM 694 O O . ASP A 1 89 ? -1.142 -1.569 -12.664 1.00 85.25 89 ASP A O 1
ATOM 698 N N . LEU A 1 90 ? -2.287 -0.512 -11.083 1.00 81.88 90 LEU A N 1
ATOM 699 C CA . LEU A 1 90 ? -1.997 0.827 -11.616 1.00 81.88 90 LEU A CA 1
ATOM 700 C C . LEU A 1 90 ? -0.493 1.131 -11.661 1.00 81.88 90 LEU A C 1
ATOM 702 O O . LEU A 1 90 ? 0.005 1.667 -12.655 1.00 81.88 90 LEU A O 1
ATOM 706 N N . LEU A 1 91 ? 0.243 0.776 -10.604 1.00 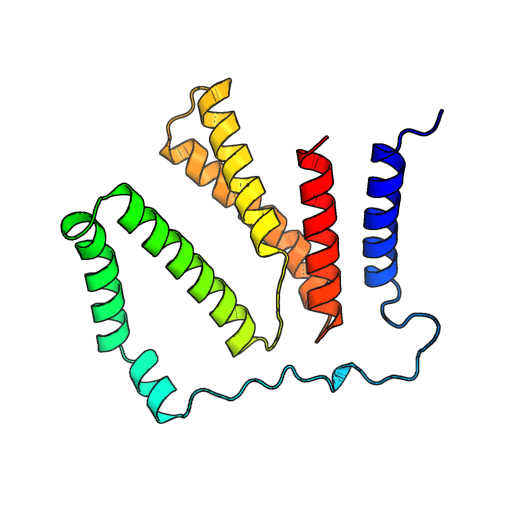79.69 91 LEU A N 1
ATOM 707 C CA . LEU A 1 91 ? 1.699 0.943 -10.566 1.00 79.69 91 LEU A CA 1
ATOM 708 C C . LEU A 1 91 ? 2.390 0.030 -11.583 1.00 79.69 91 LEU A C 1
ATOM 710 O O . LEU A 1 91 ? 3.327 0.457 -12.262 1.00 79.69 91 LEU A O 1
ATOM 714 N N . PHE A 1 92 ? 1.905 -1.203 -11.713 1.00 81.00 92 PHE A N 1
ATOM 715 C CA . PHE A 1 92 ? 2.471 -2.185 -12.625 1.00 81.00 92 PHE A CA 1
ATOM 716 C C . PHE A 1 92 ? 2.161 -1.872 -14.098 1.00 81.00 92 PHE A C 1
ATOM 718 O O . PHE A 1 92 ? 3.063 -1.887 -14.930 1.00 81.00 92 PHE A O 1
ATOM 725 N N . ALA A 1 93 ? 0.920 -1.507 -14.417 1.00 75.12 93 ALA A N 1
ATOM 726 C CA . ALA A 1 93 ? 0.434 -1.235 -15.766 1.00 75.12 93 ALA A CA 1
ATOM 727 C C . ALA A 1 93 ? 0.973 0.080 -16.347 1.00 75.12 93 ALA A C 1
ATOM 729 O O . ALA A 1 93 ? 1.243 0.148 -17.545 1.00 75.12 93 ALA A O 1
ATOM 730 N N . ILE A 1 94 ? 1.128 1.129 -15.528 1.00 72.12 94 ILE A N 1
ATOM 731 C CA . ILE A 1 94 ? 1.641 2.431 -15.992 1.00 72.12 94 ILE A CA 1
ATOM 732 C C . ILE A 1 94 ? 3.167 2.488 -15.867 1.00 72.12 94 ILE A C 1
ATOM 734 O O . ILE A 1 94 ? 3.845 2.999 -16.756 1.00 72.12 94 ILE A O 1
ATOM 738 N N . GLY A 1 95 ? 3.713 1.986 -14.757 1.00 72.56 95 GLY A N 1
ATOM 739 C CA . GLY A 1 95 ? 5.140 2.076 -14.458 1.00 72.56 95 GLY A CA 1
ATOM 740 C C . GLY A 1 95 ? 5.977 0.926 -15.014 1.00 72.56 95 GLY A C 1
ATOM 741 O O . GLY A 1 95 ? 7.185 1.092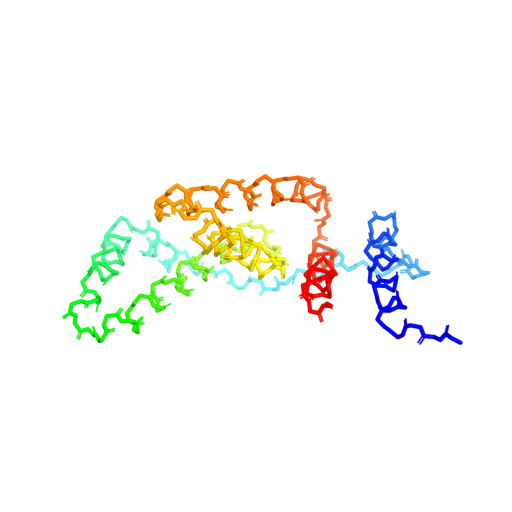 -15.161 1.00 72.56 95 GLY A O 1
ATOM 742 N N . GLY A 1 96 ? 5.384 -0.239 -15.296 1.00 72.94 96 GLY A N 1
ATOM 743 C CA . GLY A 1 96 ? 6.131 -1.469 -15.592 1.00 72.94 96 GLY A CA 1
ATOM 744 C C . GLY A 1 96 ? 6.969 -1.967 -14.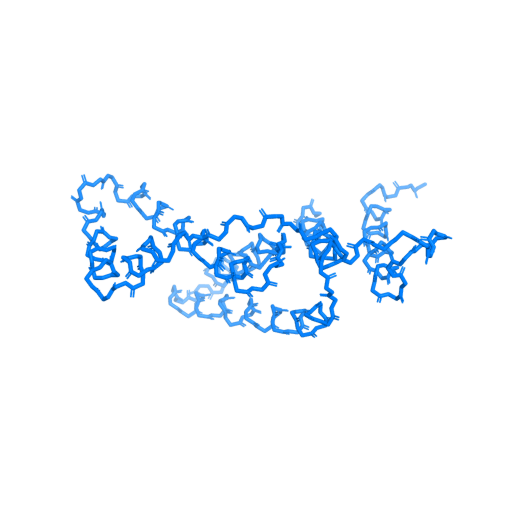406 1.00 72.94 96 GLY A C 1
ATOM 745 O O . GLY A 1 96 ? 7.890 -2.763 -14.585 1.00 72.94 96 GLY A O 1
ATOM 746 N N . LEU A 1 97 ? 6.699 -1.460 -13.198 1.00 77.88 97 LEU A N 1
ATOM 747 C CA . LEU A 1 97 ? 7.488 -1.693 -11.993 1.00 77.88 97 LEU A CA 1
ATOM 748 C C . LEU A 1 97 ? 6.657 -2.479 -10.982 1.00 77.88 97 LEU A C 1
ATOM 750 O O . LEU A 1 97 ? 5.602 -2.029 -10.540 1.00 77.88 97 LEU A O 1
ATOM 754 N N . LEU A 1 98 ? 7.152 -3.649 -10.587 1.00 81.00 98 LEU A N 1
ATOM 755 C CA . LEU A 1 98 ? 6.522 -4.476 -9.562 1.00 81.00 98 LEU A CA 1
ATOM 756 C C . LEU A 1 98 ? 7.007 -4.023 -8.173 1.00 81.00 98 LEU A C 1
ATOM 758 O O . LEU A 1 98 ? 8.206 -4.092 -7.904 1.00 81.00 98 LEU A O 1
ATOM 762 N N . SER A 1 99 ? 6.117 -3.543 -7.298 1.00 85.00 99 SER A N 1
ATOM 763 C CA . SER A 1 99 ? 6.476 -3.086 -5.940 1.0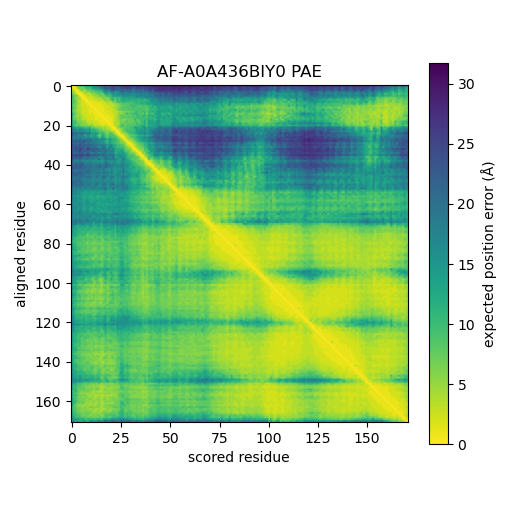0 85.00 99 SER A CA 1
ATOM 764 C C . SER A 1 99 ? 6.037 -4.086 -4.875 1.00 85.00 99 SER A C 1
ATOM 766 O O . SER A 1 99 ? 4.841 -4.239 -4.641 1.00 85.00 99 SER A O 1
ATOM 768 N N . PHE A 1 100 ? 6.975 -4.695 -4.148 1.00 83.44 100 PHE A N 1
ATOM 769 C CA . PHE A 1 100 ? 6.644 -5.584 -3.020 1.00 83.44 100 PHE A CA 1
ATOM 770 C C . PHE A 1 100 ? 6.500 -4.851 -1.675 1.00 83.44 100 PHE A C 1
ATOM 772 O O . PHE A 1 100 ? 6.169 -5.458 -0.661 1.00 83.44 100 PHE A O 1
ATOM 779 N N . GLY A 1 101 ? 6.706 -3.531 -1.653 1.00 86.50 101 GLY A N 1
ATOM 780 C CA . GLY A 1 101 ? 6.688 -2.725 -0.427 1.00 86.50 101 GLY A CA 1
ATOM 781 C C . GLY A 1 101 ? 5.292 -2.461 0.149 1.00 86.50 101 GLY A C 1
ATOM 782 O O . GLY A 1 101 ? 5.180 -2.038 1.295 1.00 86.50 101 GLY A O 1
ATOM 783 N N . GLN A 1 102 ? 4.225 -2.720 -0.614 1.00 89.56 102 GLN A N 1
ATOM 784 C CA . GLN A 1 102 ? 2.849 -2.370 -0.235 1.00 89.56 102 GLN A CA 1
ATOM 785 C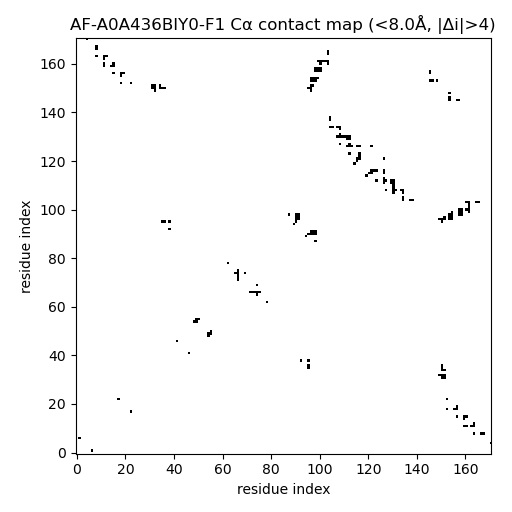 C . GLN A 1 102 ? 2.393 -3.021 1.081 1.00 89.56 102 GLN A C 1
ATOM 787 O O . GLN A 1 102 ? 1.713 -2.382 1.884 1.00 89.56 102 GLN A O 1
ATOM 792 N N . ALA A 1 103 ? 2.833 -4.254 1.352 1.00 88.88 103 ALA A N 1
ATOM 793 C CA . ALA A 1 103 ? 2.519 -4.957 2.596 1.00 88.88 103 ALA A CA 1
ATOM 794 C C . ALA A 1 103 ? 3.070 -4.235 3.840 1.00 88.88 103 ALA A C 1
ATOM 796 O O . ALA A 1 103 ? 2.407 -4.189 4.876 1.00 88.88 103 ALA A O 1
ATOM 797 N N . ALA A 1 104 ? 4.253 -3.624 3.731 1.00 90.56 104 ALA A N 1
ATOM 798 C CA . ALA A 1 104 ? 4.873 -2.898 4.835 1.00 90.56 104 ALA A CA 1
ATOM 799 C C . ALA A 1 104 ? 4.094 -1.626 5.198 1.00 90.56 104 ALA A C 1
ATOM 801 O O . ALA A 1 104 ? 3.885 -1.345 6.376 1.00 90.56 104 ALA A O 1
ATOM 802 N N . TYR A 1 105 ? 3.621 -0.883 4.194 1.00 90.75 105 TYR A N 1
ATOM 803 C CA . TYR A 1 105 ? 2.801 0.315 4.401 1.00 90.75 105 TYR A CA 1
ATOM 804 C C . TYR A 1 105 ? 1.430 -0.028 4.985 1.00 90.75 105 TYR A C 1
ATOM 806 O O . TYR A 1 105 ? 0.973 0.618 5.929 1.00 90.75 105 TYR A O 1
ATOM 814 N N . TRP A 1 106 ? 0.809 -1.095 4.477 1.00 90.12 106 TRP A N 1
ATOM 815 C CA . TRP A 1 106 ? -0.480 -1.567 4.971 1.00 90.12 106 TRP A CA 1
ATOM 816 C C . TRP A 1 106 ? -0.403 -1.995 6.444 1.00 90.12 106 TRP A C 1
ATOM 818 O O . TRP A 1 106 ? -1.197 -1.532 7.265 1.00 90.12 106 TRP A O 1
ATOM 828 N N . GLY A 1 107 ? 0.619 -2.779 6.807 1.00 90.00 107 GLY A N 1
ATOM 829 C CA . GLY A 1 107 ? 0.874 -3.175 8.194 1.00 90.00 107 GLY A CA 1
ATOM 830 C C . GLY A 1 107 ? 1.186 -1.988 9.111 1.00 90.00 107 GLY A C 1
ATOM 831 O O . GLY A 1 107 ? 0.674 -1.919 10.227 1.00 90.00 107 GLY A O 1
ATOM 832 N N . MET A 1 108 ? 1.963 -1.013 8.631 1.00 91.62 108 MET A N 1
ATOM 833 C CA . MET A 1 108 ? 2.293 0.191 9.396 1.00 91.62 108 MET A CA 1
ATOM 834 C C . MET A 1 108 ? 1.051 1.038 9.701 1.00 91.62 108 MET A C 1
ATOM 836 O O . MET A 1 108 ? 0.858 1.443 10.847 1.00 91.62 108 MET A O 1
ATOM 840 N N . SER A 1 109 ? 0.179 1.261 8.712 1.00 92.62 109 SER A N 1
ATOM 841 C CA . SER A 1 109 ? -1.089 1.969 8.927 1.00 92.62 109 SER A CA 1
ATOM 842 C C . SER A 1 109 ? -1.974 1.231 9.932 1.00 92.62 109 SER A C 1
ATOM 844 O O . SER A 1 109 ? -2.502 1.857 10.849 1.00 92.62 109 SER A O 1
ATOM 846 N N . ALA A 1 110 ? -2.111 -0.093 9.796 1.00 92.06 110 ALA A N 1
ATOM 847 C CA . ALA A 1 110 ? -2.922 -0.906 10.701 1.00 92.06 110 ALA A CA 1
ATOM 848 C C . ALA A 1 110 ? -2.398 -0.859 12.147 1.00 92.06 110 ALA A C 1
ATOM 850 O O . ALA A 1 110 ? -3.183 -0.691 13.082 1.00 92.06 110 ALA A O 1
ATOM 851 N N . TYR A 1 111 ? -1.076 -0.933 12.334 1.00 91.56 111 TYR A N 1
ATOM 852 C CA . TYR A 1 111 ? -0.446 -0.852 13.653 1.00 91.56 111 TYR A CA 1
ATOM 853 C C . TYR A 1 111 ? -0.676 0.510 14.320 1.00 91.56 111 TYR A C 1
ATOM 855 O O . TYR A 1 111 ? -1.054 0.575 15.489 1.00 91.56 111 TYR A O 1
ATOM 863 N N . VAL A 1 112 ? -0.504 1.604 13.570 1.00 92.44 112 VAL A N 1
ATOM 864 C CA . VAL A 1 112 ? -0.710 2.975 14.068 1.00 92.44 112 VAL A CA 1
ATOM 865 C C . VAL A 1 112 ? -2.176 3.215 14.419 1.00 92.44 112 VAL A C 1
ATOM 867 O O . VAL A 1 112 ? -2.482 3.728 15.493 1.00 92.44 112 VAL A O 1
ATOM 870 N N . THR A 1 113 ? -3.104 2.814 13.552 1.00 93.62 113 THR A N 1
ATOM 871 C CA . THR A 1 113 ? -4.535 2.935 13.846 1.00 93.62 113 THR A CA 1
ATOM 872 C C . THR A 1 113 ? -4.914 2.101 15.073 1.00 93.62 113 THR A C 1
ATOM 874 O O . THR A 1 113 ? -5.603 2.604 15.960 1.00 93.62 113 THR A O 1
ATOM 877 N N . GLY A 1 114 ? -4.400 0.872 15.184 1.00 91.69 114 GLY A N 1
ATOM 878 C CA . GLY A 1 114 ? -4.634 -0.002 16.333 1.00 91.69 114 GLY A CA 1
ATOM 879 C C . GLY A 1 114 ? -4.097 0.574 17.645 1.00 91.69 114 GLY A C 1
ATOM 880 O O . GLY A 1 114 ? -4.822 0.608 18.638 1.00 91.69 114 GLY A O 1
ATOM 881 N N . ILE A 1 115 ? -2.862 1.085 17.666 1.00 92.38 115 ILE A N 1
ATOM 882 C CA . ILE A 1 115 ? -2.266 1.627 18.896 1.00 92.38 115 ILE A CA 1
ATOM 883 C C . ILE A 1 115 ? -2.949 2.925 19.347 1.00 92.38 115 ILE A C 1
ATOM 885 O O . ILE A 1 115 ? -3.139 3.115 20.548 1.00 92.38 115 ILE A O 1
ATOM 889 N N . LEU A 1 116 ? -3.379 3.785 18.416 1.00 92.44 116 LEU A N 1
ATOM 890 C CA . LEU A 1 116 ? -4.151 4.993 18.737 1.00 92.44 116 LEU A CA 1
ATOM 891 C C . LEU A 1 116 ? -5.525 4.654 19.325 1.00 92.44 116 LEU A C 1
ATOM 893 O O . LEU A 1 116 ? -5.941 5.270 20.306 1.00 92.44 116 LEU A O 1
ATOM 897 N N . MET A 1 117 ? -6.206 3.645 18.780 1.00 92.75 117 MET A N 1
ATOM 898 C CA . MET A 1 117 ? -7.493 3.204 19.321 1.00 92.75 117 MET A CA 1
ATOM 899 C C . MET A 1 117 ? -7.339 2.528 20.688 1.00 92.75 117 MET A C 1
ATOM 901 O O . MET A 1 117 ? -8.075 2.855 21.613 1.00 92.75 117 MET A O 1
ATOM 905 N N . VAL A 1 118 ? -6.373 1.615 20.837 1.00 92.44 118 VAL A N 1
ATOM 906 C CA . VAL A 1 118 ? -6.228 0.793 22.051 1.00 92.44 118 VAL A CA 1
ATOM 907 C C . VAL A 1 118 ? -5.575 1.559 23.200 1.00 92.44 118 VAL A C 1
ATOM 909 O O . VAL A 1 118 ? -6.052 1.476 24.328 1.00 92.44 118 VAL A O 1
ATOM 912 N N . LYS A 1 119 ? -4.479 2.291 22.953 1.00 89.62 119 LYS A N 1
ATOM 913 C CA . LYS A 1 119 ? -3.733 2.971 24.029 1.00 89.62 119 LYS A CA 1
ATOM 914 C C . LYS A 1 119 ? -4.236 4.376 24.319 1.00 89.62 119 LYS A C 1
ATOM 916 O O . LYS A 1 119 ? -4.200 4.797 25.469 1.00 89.62 119 LYS A O 1
ATOM 921 N N . PHE A 1 120 ? -4.657 5.105 23.288 1.00 85.50 120 PHE A N 1
ATOM 922 C CA . PHE A 1 120 ? -5.042 6.511 23.423 1.00 85.50 120 PHE A CA 1
ATOM 923 C C . PHE A 1 120 ? -6.560 6.718 23.426 1.00 85.50 120 PHE A C 1
ATOM 925 O O . PHE A 1 120 ? -7.006 7.841 23.645 1.00 85.50 120 PHE A O 1
ATOM 932 N N . GLY A 1 121 ? -7.357 5.667 23.186 1.00 86.50 121 GLY A N 1
ATOM 933 C CA . GLY A 1 121 ? -8.819 5.763 23.144 1.00 86.50 121 GLY A CA 1
ATOM 934 C C . GLY A 1 121 ? -9.333 6.730 22.073 1.00 86.50 121 GLY A C 1
ATOM 935 O O . GLY A 1 121 ? -10.447 7.240 22.184 1.00 86.50 121 GLY A O 1
ATOM 936 N N . ALA A 1 122 ? -8.514 7.039 21.064 1.00 87.31 122 ALA A N 1
ATOM 937 C CA . ALA A 1 122 ? -8.843 8.034 20.057 1.00 87.31 122 ALA A CA 1
ATOM 938 C C . ALA A 1 122 ? -10.009 7.554 19.169 1.00 87.31 122 ALA A C 1
ATOM 940 O O . ALA A 1 122 ? -10.114 6.357 18.873 1.00 87.31 122 ALA A O 1
ATOM 941 N N . PRO A 1 123 ? -10.880 8.470 18.700 1.00 91.69 123 PRO A N 1
ATOM 942 C CA . PRO A 1 123 ? -12.020 8.102 17.871 1.00 91.69 123 PRO A CA 1
ATOM 943 C C . PRO A 1 123 ? -11.559 7.417 16.581 1.00 91.69 123 PRO A C 1
ATOM 945 O O . PRO A 1 123 ? -10.552 7.802 15.984 1.00 91.69 123 PRO A O 1
ATOM 948 N N . MET A 1 124 ? -12.328 6.421 16.130 1.00 88.75 124 MET A N 1
ATOM 949 C CA . MET A 1 124 ? -11.984 5.556 14.993 1.00 88.75 124 MET A CA 1
ATOM 950 C C . MET A 1 124 ? -11.538 6.347 13.756 1.00 88.75 124 MET A C 1
ATOM 952 O O . MET A 1 124 ? -10.491 6.054 13.185 1.00 88.75 124 MET A O 1
ATOM 956 N N . PHE A 1 125 ? -12.287 7.385 13.372 1.00 92.50 125 PHE A N 1
ATOM 957 C CA . PHE A 1 125 ? -11.967 8.200 12.198 1.00 92.50 125 PHE A CA 1
ATOM 958 C C . PHE A 1 125 ? -10.627 8.931 12.319 1.00 92.50 125 PHE A C 1
ATOM 960 O O . PHE A 1 125 ? -9.887 9.012 11.341 1.00 92.50 125 PHE A O 1
ATOM 967 N N . LEU A 1 126 ? -10.283 9.428 13.510 1.00 92.12 126 LEU A N 1
ATOM 968 C CA . LEU A 1 126 ? -9.024 10.138 13.729 1.00 92.12 126 LEU A CA 1
ATOM 969 C C . LEU A 1 126 ? -7.841 9.168 13.705 1.00 92.12 126 LEU A C 1
ATOM 971 O O . LEU A 1 126 ? -6.827 9.446 13.072 1.00 92.12 126 LEU A O 1
ATOM 975 N N . SER A 1 127 ? -8.001 8.002 14.331 1.00 92.62 127 SER A N 1
ATOM 976 C CA . SER A 1 127 ? -7.006 6.924 14.328 1.00 92.62 127 SER A CA 1
ATOM 977 C C . SER A 1 127 ? -6.746 6.385 12.917 1.00 92.62 127 SER A C 1
ATOM 979 O O . SER A 1 127 ? -5.608 6.065 12.567 1.00 92.62 127 SER A O 1
ATOM 981 N N . LEU A 1 128 ? -7.789 6.310 12.087 1.00 92.75 128 LEU A N 1
ATOM 982 C CA . LEU A 1 128 ? -7.693 5.879 10.693 1.00 92.75 128 LEU A CA 1
ATOM 983 C C . LEU A 1 128 ? -6.994 6.936 9.828 1.00 92.75 128 LEU A C 1
ATOM 985 O O . LEU A 1 128 ? -6.057 6.606 9.103 1.00 92.75 128 LEU A O 1
ATOM 989 N N . LEU A 1 129 ? -7.372 8.212 9.962 1.00 94.50 129 LEU A N 1
ATOM 990 C CA . LEU A 1 129 ? -6.699 9.319 9.271 1.00 94.50 129 LEU A CA 1
ATOM 991 C C . LEU A 1 129 ? -5.223 9.430 9.663 1.00 94.50 129 LEU A C 1
ATOM 993 O O . LEU A 1 129 ? -4.379 9.637 8.795 1.00 94.50 129 LEU A O 1
ATOM 997 N N . ALA A 1 130 ? -4.898 9.250 10.944 1.00 93.94 130 ALA A N 1
ATOM 998 C CA . ALA A 1 130 ? -3.520 9.267 11.422 1.00 93.94 130 ALA A CA 1
ATOM 999 C C . ALA A 1 130 ? -2.688 8.112 10.836 1.00 93.94 130 ALA A C 1
ATOM 1001 O O . ALA A 1 130 ? -1.556 8.336 10.404 1.00 93.94 130 ALA A O 1
ATOM 1002 N N . GLY A 1 131 ? -3.252 6.899 10.762 1.00 93.75 131 GLY A N 1
ATOM 1003 C CA . GLY A 1 131 ? -2.598 5.748 10.128 1.00 93.75 131 GLY A CA 1
ATOM 1004 C C . GLY A 1 131 ? -2.319 5.983 8.641 1.00 93.75 131 GLY A C 1
ATOM 1005 O O . GLY A 1 131 ? -1.183 5.817 8.187 1.00 93.75 131 GLY A O 1
ATOM 1006 N N . VAL A 1 132 ? -3.325 6.469 7.905 1.00 94.44 132 VAL A N 1
ATOM 1007 C CA . VAL A 1 132 ? -3.191 6.820 6.481 1.00 94.44 132 VAL A CA 1
ATOM 1008 C C . VAL A 1 132 ? -2.157 7.929 6.285 1.00 94.44 132 VAL A C 1
ATOM 1010 O O . VAL A 1 132 ? -1.307 7.817 5.399 1.00 94.44 132 VAL A O 1
ATOM 1013 N N . ALA A 1 133 ? -2.180 8.975 7.114 1.00 95.50 133 ALA A N 1
ATOM 1014 C CA . ALA A 1 133 ? -1.227 10.079 7.036 1.00 95.50 133 ALA A CA 1
ATOM 1015 C C . ALA A 1 133 ? 0.213 9.598 7.255 1.00 95.50 133 ALA A C 1
ATOM 1017 O O . ALA A 1 133 ? 1.093 9.921 6.455 1.00 95.50 133 ALA A O 1
ATOM 1018 N N . LEU A 1 134 ? 0.452 8.770 8.279 1.00 94.69 134 LEU A N 1
ATOM 1019 C CA . LEU A 1 134 ? 1.785 8.235 8.552 1.00 94.69 134 LEU A CA 1
ATOM 1020 C C . LEU A 1 134 ? 2.282 7.353 7.399 1.00 94.69 134 LEU A C 1
ATOM 1022 O O . LEU A 1 134 ? 3.392 7.549 6.902 1.00 94.69 134 LEU A O 1
ATOM 1026 N N . SER A 1 135 ? 1.444 6.428 6.925 1.00 93.94 135 SER A N 1
ATOM 1027 C CA . SER A 1 135 ? 1.780 5.558 5.795 1.00 93.94 135 SER A CA 1
ATOM 1028 C C . SER A 1 135 ? 2.058 6.361 4.520 1.00 93.94 135 SER A C 1
ATOM 1030 O O . SER A 1 135 ? 2.993 6.048 3.784 1.00 93.94 135 SER A O 1
ATOM 1032 N N . THR A 1 136 ? 1.296 7.431 4.277 1.00 94.56 136 THR A N 1
ATOM 1033 C CA . THR A 1 136 ? 1.504 8.332 3.134 1.00 94.56 136 THR A CA 1
ATOM 1034 C C . THR A 1 136 ? 2.859 9.023 3.224 1.00 94.56 136 THR A C 1
ATOM 1036 O O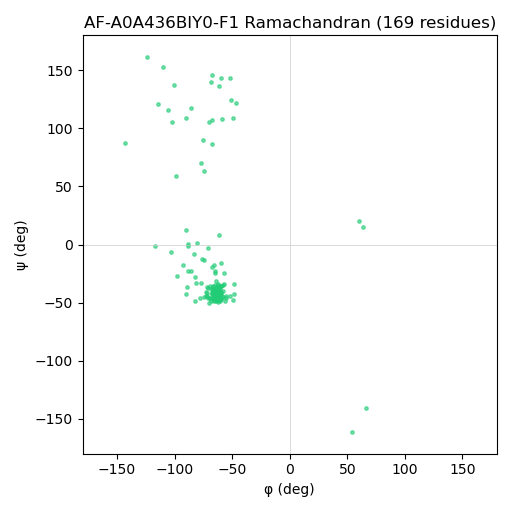 . THR A 1 136 ? 3.604 9.021 2.248 1.00 94.56 136 THR A O 1
ATOM 1039 N N . ILE A 1 137 ? 3.221 9.560 4.393 1.00 95.50 137 ILE A N 1
ATOM 1040 C CA . ILE A 1 137 ? 4.518 10.218 4.606 1.00 95.50 137 ILE A CA 1
ATOM 1041 C C . ILE A 1 137 ? 5.665 9.229 4.373 1.00 95.50 137 ILE A C 1
ATOM 1043 O O . ILE A 1 137 ? 6.592 9.522 3.615 1.00 95.50 137 ILE A O 1
ATOM 1047 N N . VAL A 1 138 ? 5.592 8.039 4.973 1.00 92.44 138 VAL A N 1
ATOM 1048 C CA . VAL A 1 138 ? 6.645 7.019 4.852 1.00 92.44 138 VAL A CA 1
ATOM 1049 C C . VAL A 1 138 ? 6.765 6.518 3.412 1.00 92.44 138 VAL A C 1
ATOM 1051 O O . VAL A 1 138 ? 7.876 6.431 2.882 1.00 92.44 138 VAL A O 1
ATOM 1054 N N . SER A 1 139 ? 5.640 6.247 2.746 1.00 91.25 139 SER A N 1
ATOM 1055 C CA . SER A 1 139 ? 5.627 5.840 1.339 1.00 91.25 139 SER A CA 1
ATOM 1056 C C . SER A 1 139 ? 6.136 6.942 0.415 1.00 91.25 139 SER A C 1
ATOM 1058 O O . SER A 1 139 ? 6.768 6.626 -0.589 1.00 91.25 139 SER A O 1
ATOM 1060 N N . LEU A 1 140 ? 5.881 8.217 0.711 1.00 93.12 140 LEU A N 1
ATOM 1061 C CA . LEU A 1 140 ? 6.342 9.330 -0.117 1.00 93.12 140 LEU A CA 1
ATOM 1062 C C . LEU A 1 140 ? 7.858 9.517 0.007 1.00 93.12 140 LEU A C 1
ATOM 1064 O O . LEU A 1 140 ? 8.543 9.632 -1.008 1.00 93.12 140 LEU A O 1
ATOM 1068 N N . LEU A 1 141 ? 8.395 9.462 1.229 1.00 92.25 141 LEU A N 1
ATOM 1069 C CA . LEU A 1 141 ? 9.838 9.535 1.477 1.00 92.25 141 LEU A CA 1
ATOM 1070 C C . LEU A 1 141 ? 10.582 8.358 0.836 1.00 92.25 141 LEU A C 1
ATOM 1072 O O . LEU A 1 141 ? 11.554 8.556 0.105 1.00 92.25 141 LEU A O 1
ATOM 1076 N N . PHE A 1 142 ? 10.111 7.132 1.072 1.00 89.50 142 PHE A N 1
ATOM 1077 C CA . PHE A 1 142 ? 10.743 5.939 0.514 1.00 89.50 142 PHE A CA 1
ATOM 1078 C C . PHE A 1 142 ? 10.552 5.858 -1.005 1.00 89.50 142 PHE A C 1
ATOM 1080 O O . PHE A 1 142 ? 11.511 5.647 -1.749 1.00 89.50 142 PHE A O 1
ATOM 1087 N N . GLY A 1 143 ? 9.330 6.094 -1.482 1.00 87.94 143 GLY A N 1
ATOM 1088 C CA . GLY A 1 143 ? 8.988 6.102 -2.900 1.00 87.94 143 GLY A CA 1
ATOM 1089 C C . GLY A 1 143 ? 9.815 7.112 -3.690 1.00 87.94 143 GLY A C 1
ATOM 1090 O O . GLY A 1 143 ? 10.302 6.774 -4.763 1.00 87.94 143 GLY A O 1
ATOM 1091 N N . PHE A 1 144 ? 10.078 8.302 -3.143 1.00 88.94 144 PHE A N 1
ATOM 1092 C CA . PHE A 1 144 ? 10.926 9.306 -3.793 1.00 88.94 144 PHE A CA 1
ATOM 1093 C C . PHE A 1 144 ? 12.368 8.825 -4.029 1.00 88.94 144 PHE A C 1
ATOM 1095 O O . PHE A 1 144 ? 12.973 9.134 -5.061 1.00 88.94 144 PHE A O 1
ATOM 1102 N N . ILE A 1 145 ? 12.925 8.052 -3.093 1.00 87.12 145 ILE A N 1
ATOM 1103 C CA . ILE A 1 145 ? 14.280 7.494 -3.206 1.00 87.12 145 ILE A CA 1
ATOM 1104 C C . ILE A 1 145 ? 14.295 6.344 -4.220 1.00 87.12 145 ILE A C 1
ATOM 1106 O O . ILE A 1 145 ? 15.178 6.276 -5.080 1.00 87.12 145 ILE A O 1
ATOM 1110 N N . VAL A 1 146 ? 13.310 5.449 -4.138 1.00 84.88 146 VAL A N 1
ATOM 1111 C CA . VAL A 1 146 ? 13.297 4.201 -4.913 1.00 84.88 146 VAL A CA 1
ATOM 1112 C C . VAL A 1 146 ? 12.786 4.396 -6.342 1.00 84.88 146 VAL A C 1
ATOM 1114 O O . VAL A 1 146 ? 13.269 3.714 -7.243 1.00 84.88 146 VAL A O 1
ATOM 1117 N N . ALA A 1 147 ? 11.926 5.387 -6.601 1.00 82.56 147 ALA A N 1
ATOM 1118 C CA . ALA A 1 147 ? 11.411 5.711 -7.939 1.00 82.56 147 ALA A CA 1
ATOM 1119 C C . ALA A 1 147 ? 12.505 6.082 -8.959 1.00 82.56 147 ALA A C 1
ATOM 1121 O O . ALA A 1 147 ? 12.270 6.060 -10.165 1.00 82.56 147 ALA A O 1
ATOM 1122 N N . ARG A 1 148 ? 13.723 6.397 -8.500 1.00 80.69 148 ARG A N 1
ATOM 1123 C CA . ARG A 1 148 ? 14.881 6.658 -9.373 1.00 80.69 148 ARG A CA 1
ATOM 1124 C C . ARG A 1 148 ? 15.498 5.382 -9.956 1.00 80.69 148 ARG A C 1
ATOM 1126 O O . ARG A 1 148 ? 16.351 5.469 -10.838 1.00 80.69 148 ARG A O 1
ATOM 1133 N N . LYS A 1 149 ? 15.123 4.204 -9.451 1.00 79.88 149 LYS A N 1
ATOM 1134 C CA . LYS A 1 149 ? 15.638 2.897 -9.880 1.00 79.88 149 LYS A CA 1
ATOM 1135 C C . LYS A 1 149 ? 14.618 2.249 -10.822 1.00 79.88 149 LYS A C 1
ATOM 1137 O O . LYS A 1 149 ? 13.420 2.309 -10.568 1.00 79.88 149 LYS A O 1
ATOM 1142 N N . LYS A 1 150 ? 15.085 1.647 -11.919 1.00 73.06 150 LYS A N 1
ATOM 1143 C CA . LYS A 1 150 ? 14.229 1.041 -12.955 1.00 73.06 150 LYS A CA 1
ATOM 1144 C C . LYS A 1 150 ? 14.330 -0.486 -12.948 1.00 73.06 150 LYS A C 1
ATOM 1146 O O . LYS A 1 150 ? 15.367 -1.036 -12.577 1.00 73.06 150 LYS A O 1
ATOM 1151 N N . GLY A 1 151 ? 13.265 -1.148 -13.401 1.00 74.75 151 GLY A N 1
ATOM 1152 C CA . GLY A 1 151 ? 13.211 -2.595 -13.617 1.00 74.75 151 GLY A CA 1
ATOM 1153 C C . GLY A 1 151 ? 13.316 -3.411 -12.328 1.00 74.75 151 GLY A C 1
ATOM 1154 O O . GLY A 1 151 ? 12.785 -3.026 -11.287 1.00 74.75 151 GLY A O 1
ATOM 1155 N N . ILE A 1 152 ? 14.041 -4.530 -12.393 1.00 78.12 152 ILE A N 1
ATOM 1156 C CA . ILE A 1 152 ? 14.184 -5.502 -11.294 1.00 78.12 152 ILE A CA 1
ATOM 1157 C C . ILE A 1 152 ? 14.739 -4.860 -10.013 1.00 78.12 152 ILE A C 1
ATOM 1159 O O . ILE A 1 152 ? 14.332 -5.224 -8.911 1.00 78.12 152 ILE A O 1
ATOM 1163 N N . TYR A 1 153 ? 15.617 -3.861 -10.131 1.00 78.62 153 TYR A N 1
ATOM 1164 C CA . TYR A 1 153 ? 16.215 -3.199 -8.969 1.00 78.62 153 TYR A CA 1
ATOM 1165 C C . TYR A 1 153 ? 15.181 -2.492 -8.086 1.00 78.62 153 TYR A C 1
ATOM 1167 O O . TYR A 1 153 ? 15.317 -2.494 -6.865 1.00 78.62 153 TYR A O 1
ATOM 1175 N N . PHE A 1 154 ? 14.125 -1.930 -8.681 1.00 83.00 154 PHE A N 1
ATOM 1176 C CA . PHE A 1 154 ? 13.012 -1.347 -7.930 1.00 83.00 154 PHE A CA 1
ATOM 1177 C C . PHE A 1 154 ? 12.285 -2.420 -7.105 1.00 83.00 154 PHE A C 1
ATOM 1179 O O . PHE A 1 154 ? 12.051 -2.252 -5.906 1.00 83.00 154 PHE A O 1
ATOM 1186 N N . SER A 1 155 ? 11.994 -3.564 -7.725 1.00 85.00 155 SER A N 1
ATOM 1187 C CA . SER A 1 155 ? 11.333 -4.695 -7.070 1.00 85.00 155 SER A CA 1
ATOM 1188 C C . SER A 1 155 ? 12.190 -5.294 -5.952 1.00 85.00 155 SER A C 1
ATOM 1190 O O . SER A 1 155 ? 11.684 -5.572 -4.868 1.00 85.00 155 SER A O 1
ATOM 1192 N N . MET A 1 156 ? 13.502 -5.419 -6.162 1.00 85.94 156 MET A N 1
ATOM 1193 C CA . MET A 1 156 ? 14.434 -5.921 -5.144 1.00 85.94 156 MET A CA 1
ATOM 1194 C C . MET A 1 156 ? 14.560 -4.980 -3.941 1.00 85.94 156 MET A C 1
ATOM 1196 O O . MET A 1 156 ? 14.549 -5.442 -2.802 1.00 85.94 156 MET A O 1
ATOM 1200 N N . ILE A 1 157 ? 14.654 -3.665 -4.167 1.00 86.38 157 ILE A N 1
ATOM 1201 C CA . ILE A 1 157 ? 14.758 -2.685 -3.074 1.00 86.38 157 ILE A CA 1
ATOM 1202 C C . ILE A 1 157 ? 13.457 -2.635 -2.262 1.00 86.38 157 ILE A C 1
ATOM 1204 O O . ILE A 1 157 ? 13.498 -2.592 -1.033 1.00 86.38 157 ILE A O 1
ATOM 1208 N N . THR A 1 158 ? 12.300 -2.672 -2.929 1.00 89.62 158 THR A N 1
ATOM 1209 C CA . THR A 1 158 ? 10.998 -2.686 -2.239 1.00 89.62 158 THR A CA 1
ATOM 1210 C C . THR A 1 158 ? 10.772 -3.982 -1.455 1.00 89.62 158 THR A C 1
ATOM 1212 O O . THR A 1 158 ? 10.244 -3.925 -0.346 1.00 89.62 158 THR A O 1
ATOM 1215 N N . PHE A 1 159 ? 11.235 -5.128 -1.967 1.00 88.69 159 PHE A N 1
ATOM 1216 C CA . PHE A 1 159 ? 11.246 -6.396 -1.231 1.00 88.69 159 PHE A CA 1
ATOM 1217 C C . PHE A 1 159 ? 12.150 -6.334 0.008 1.00 88.69 159 PHE A C 1
ATOM 1219 O O . PHE A 1 159 ? 11.717 -6.679 1.104 1.00 88.69 159 PHE A O 1
ATOM 1226 N N . ALA A 1 160 ? 13.380 -5.830 -0.143 1.00 86.31 160 ALA A N 1
ATOM 1227 C CA . ALA A 1 160 ? 14.320 -5.654 0.964 1.00 86.31 160 ALA A CA 1
ATOM 1228 C C . ALA A 1 160 ? 13.718 -4.806 2.093 1.00 86.31 160 ALA A C 1
ATOM 1230 O O . ALA A 1 160 ? 13.813 -5.161 3.266 1.00 86.31 160 ALA A O 1
ATOM 1231 N N . PHE A 1 161 ? 13.058 -3.705 1.728 1.00 87.88 161 PHE A N 1
ATOM 1232 C CA . PHE A 1 161 ? 12.374 -2.827 2.670 1.00 87.88 161 PHE A CA 1
ATOM 1233 C C . PHE A 1 161 ? 11.243 -3.536 3.416 1.00 87.88 161 PHE A C 1
ATOM 1235 O O . PHE A 1 161 ? 11.165 -3.430 4.640 1.00 87.88 161 PHE A O 1
ATOM 1242 N N . ALA A 1 162 ? 10.404 -4.295 2.706 1.00 88.06 162 ALA A N 1
ATOM 1243 C CA . ALA A 1 162 ? 9.323 -5.046 3.333 1.00 88.06 162 ALA A CA 1
ATOM 1244 C C . ALA A 1 162 ? 9.847 -6.053 4.370 1.00 88.06 162 ALA A C 1
ATOM 1246 O O . ALA A 1 162 ? 9.303 -6.139 5.471 1.00 88.06 162 ALA A O 1
ATOM 1247 N N . SER A 1 163 ? 10.949 -6.740 4.062 1.00 87.31 163 SER A N 1
ATOM 1248 C CA . SER A 1 163 ? 11.600 -7.678 4.984 1.00 87.31 163 SER A CA 1
ATOM 1249 C C . SER A 1 163 ? 12.149 -6.996 6.242 1.00 87.31 163 SER A C 1
ATOM 1251 O O . SER A 1 163 ? 12.020 -7.548 7.334 1.00 87.31 163 SER A O 1
ATOM 1253 N N . ILE A 1 164 ? 12.708 -5.784 6.125 1.00 86.00 164 ILE A N 1
ATOM 1254 C CA . ILE A 1 164 ? 13.156 -5.001 7.293 1.00 86.00 164 ILE A CA 1
ATOM 1255 C C . ILE A 1 164 ? 11.967 -4.649 8.187 1.00 86.00 164 ILE A C 1
ATOM 1257 O O . ILE A 1 164 ? 12.043 -4.833 9.398 1.00 86.00 164 ILE A O 1
ATOM 1261 N N . VAL A 1 165 ? 10.864 -4.164 7.607 1.00 86.19 165 VAL A N 1
ATOM 1262 C CA . VAL A 1 165 ? 9.671 -3.788 8.383 1.00 86.19 165 VAL A CA 1
ATOM 1263 C C . VAL A 1 165 ? 9.071 -5.002 9.089 1.00 86.19 165 VAL A C 1
ATOM 1265 O O . VAL A 1 165 ? 8.772 -4.920 10.277 1.00 86.19 165 VAL A O 1
ATOM 1268 N N . TYR A 1 166 ? 8.956 -6.137 8.395 1.00 84.31 166 TYR A N 1
ATOM 1269 C CA . TYR A 1 166 ? 8.509 -7.393 9.000 1.00 84.31 166 TYR A CA 1
ATOM 1270 C C . TYR A 1 166 ? 9.370 -7.776 10.207 1.00 84.31 166 TYR A C 1
ATOM 1272 O O . TYR A 1 166 ? 8.847 -8.110 11.268 1.00 84.31 166 TYR A O 1
ATOM 1280 N N . PHE A 1 167 ? 10.690 -7.678 10.056 1.00 81.75 167 PHE A N 1
ATOM 1281 C CA . PHE A 1 167 ? 11.619 -8.001 11.123 1.00 81.75 167 PHE A CA 1
ATOM 1282 C C . PHE A 1 167 ? 11.465 -7.070 12.337 1.00 81.75 167 PHE A C 1
ATOM 1284 O O . PHE A 1 167 ? 11.412 -7.554 13.460 1.00 81.75 167 PHE A O 1
ATOM 1291 N N . VAL A 1 168 ? 11.339 -5.755 12.123 1.00 82.75 168 VAL A N 1
ATOM 1292 C CA . VAL A 1 168 ? 11.168 -4.770 13.209 1.00 82.75 168 VAL A CA 1
ATOM 1293 C C . VAL A 1 168 ? 9.879 -5.001 14.003 1.00 82.75 168 VAL A C 1
ATOM 1295 O O . VAL A 1 168 ? 9.856 -4.752 15.202 1.00 82.75 168 VAL A O 1
ATOM 1298 N N . VAL A 1 169 ? 8.809 -5.457 13.347 1.00 78.75 169 VAL A N 1
ATOM 1299 C CA . VAL A 1 169 ? 7.510 -5.696 14.000 1.00 78.75 169 VAL A CA 1
ATOM 1300 C C . VAL A 1 169 ? 7.460 -7.041 14.729 1.00 78.75 169 VAL A C 1
ATOM 1302 O O . VAL A 1 169 ? 6.771 -7.154 15.736 1.00 78.75 169 VAL A O 1
ATOM 1305 N N . ASN A 1 170 ? 8.148 -8.064 14.217 1.00 74.06 170 ASN A N 1
ATOM 1306 C CA . ASN A 1 170 ? 8.113 -9.426 14.762 1.00 74.06 170 ASN A CA 1
ATOM 1307 C C . ASN A 1 170 ? 9.196 -9.696 15.831 1.00 74.06 170 ASN A C 1
ATOM 1309 O O . ASN A 1 170 ? 9.453 -10.854 16.168 1.00 74.06 170 ASN A O 1
ATOM 1313 N N . GLN A 1 171 ? 9.856 -8.646 16.323 1.00 56.81 171 GLN A N 1
ATOM 1314 C CA . GLN A 1 171 ? 10.762 -8.673 17.475 1.00 56.81 171 GLN A CA 1
ATOM 1315 C C . GLN A 1 171 ? 10.066 -8.171 18.736 1.00 56.81 171 GLN A C 1
ATOM 1317 O O . GLN A 1 171 ? 10.417 -8.701 19.813 1.00 56.81 171 GLN A O 1
#

Foldseek 3Di:
DDPVLVVVLVVLVVQLVCLLPPVCPPPVPDPLLPVQVPPPADPPVSVCVCPPPVVVVVVVVCLVCQCVVDPNVVSVVCSVVVVVVVVQCVCCNPQSDHAPQVVLLVVQLVVQLVCCCPVVVDDNVVSNVVSVVVSVVVCVVVVVSLVVDHDVSSRSSNVSNNSSSVSVVVD

Mean predicted aligned error: 9.34 Å

Solvent-accessible surface area (backbone atoms only — not comparable to full-atom values): 9468 Å² total; per-residue (Å²): 140,80,59,68,66,62,56,53,54,50,50,37,52,50,50,38,51,44,50,71,77,53,71,55,68,95,59,79,79,70,74,55,77,73,56,62,74,81,72,78,71,69,51,74,64,58,44,53,50,62,71,28,72,66,47,49,50,50,54,51,50,48,62,69,48,37,44,80,76,41,64,50,68,62,32,50,50,52,50,53,53,49,54,50,49,51,58,52,46,52,42,32,74,75,66,64,37,60,70,52,33,60,62,39,42,54,51,51,19,51,50,47,20,47,48,32,37,72,75,66,67,40,56,68,70,58,19,47,50,50,10,52,52,52,31,49,53,53,49,48,60,49,43,64,63,45,69,78,44,68,40,59,59,31,27,51,48,25,38,35,50,24,53,44,49,52,52,70,71,75,108

Radius of gyration: 19.85 Å; Cα contacts (8 Å, |Δi|>4): 118; chains: 1; bounding box: 57×25×51 Å

pLDDT: mean 80.84, std 11.03, range [49.53, 95.5]